Protein AF-A0A354X6P5-F1 (afdb_monomer)

Radius of gyration: 18.49 Å; Cα contacts (8 Å, |Δi|>4): 152; chains: 1; bounding box: 43×32×55 Å

Foldseek 3Di:
DLLVVPVVVLLVVLVVLLVVLCVVVVHPDDQCPPHPLPDDDDHSLVSLQSSLLSVLVSCPPPPVPVNLQSCLQNVPVPADPDQCVVPVVVCVVPPDPRHDYQDNVVCVVQVHDDFAADWDDVCCVPVPPPDDDIDPDRNDHDPNSDDDHD

Sequence (150 aa):
YARAGNIANAKEYYEAGVKASLKQHGVTNDIITDGYAKWVNGTQEENIKQIAMQKWVAYANYQHIEAFFERNRLKYPSVNEIDIKKDRKTAYMNFPVGELTISVNGRAKLNGNLPQSPLYPPAVLTRNANALPQKANVGEKVWWNKKTGK

pLDDT: mean 94.88, std 2.29, range [87.56, 98.44]

Mean predicted aligned error: 3.57 Å

Secondary structure (DSSP, 8-state):
-GGGT-HHHHHHHHHHHHHHHHHHTT-----SSSSTT------HHHHHHHHHHHHHHHTTTT-HHHHHHHHHHH--SPBP---TTT-HHHHHHHPPTTPBPPPHHHHHHTTTPPP-SPPPPHHHHHH-TTPPPPPSSTTPPPTT------

Structure (mmCIF, N/CA/C/O backbone):
data_AF-A0A354X6P5-F1
#
_entry.id   AF-A0A354X6P5-F1
#
loop_
_atom_site.group_PDB
_atom_site.id
_atom_site.type_symbol
_atom_site.label_atom_id
_atom_site.label_alt_id
_atom_site.label_comp_id
_atom_site.label_asym_id
_atom_site.label_entity_id
_atom_site.label_seq_id
_atom_site.pdbx_PDB_ins_code
_atom_site.Cartn_x
_atom_site.Cartn_y
_atom_site.Cartn_z
_atom_site.occupancy
_atom_site.B_iso_or_equiv
_atom_site.auth_seq_id
_atom_site.auth_comp_id
_atom_site.auth_asym_id
_atom_site.auth_atom_id
_atom_site.pdbx_PDB_model_num
ATOM 1 N N . TYR A 1 1 ? -15.261 9.211 -0.056 1.00 96.94 1 TYR A N 1
ATOM 2 C CA . TYR A 1 1 ? -15.711 10.046 1.073 1.00 96.94 1 TYR A CA 1
ATOM 3 C C . TYR A 1 1 ? -14.593 10.869 1.703 1.00 96.94 1 TYR A C 1
ATOM 5 O O . TYR A 1 1 ? -14.638 12.075 1.524 1.00 96.94 1 TYR A O 1
ATOM 13 N N . ALA A 1 2 ? -13.546 10.279 2.304 1.00 96.81 2 ALA A N 1
ATOM 14 C CA . ALA A 1 2 ? -12.469 11.050 2.961 1.00 96.81 2 ALA A CA 1
ATOM 15 C C . ALA A 1 2 ? -11.832 12.140 2.074 1.00 96.81 2 ALA A C 1
ATOM 17 O O . ALA A 1 2 ? -11.702 13.284 2.488 1.00 96.81 2 ALA A O 1
ATOM 18 N N . ARG A 1 3 ? -11.511 11.809 0.814 1.00 96.31 3 ARG A N 1
ATOM 19 C CA . ARG A 1 3 ? -10.961 12.759 -0.179 1.00 96.31 3 ARG A CA 1
ATOM 20 C C . ARG A 1 3 ? -11.886 13.921 -0.547 1.00 96.31 3 ARG A C 1
ATOM 22 O O . ARG A 1 3 ? -11.414 14.902 -1.097 1.00 96.31 3 ARG A O 1
ATOM 29 N N . ALA A 1 4 ? -13.184 13.764 -0.318 1.00 96.38 4 ALA A N 1
ATOM 30 C CA . ALA A 1 4 ? -14.206 14.758 -0.624 1.00 96.38 4 ALA A CA 1
ATOM 31 C C . ALA A 1 4 ? -14.672 15.503 0.641 1.00 96.38 4 ALA A C 1
ATOM 33 O O . ALA A 1 4 ? -15.714 16.143 0.617 1.00 96.38 4 ALA A O 1
ATOM 34 N N . GLY A 1 5 ? -13.965 15.353 1.769 1.00 94.31 5 GLY A N 1
ATOM 35 C CA . GLY A 1 5 ? -14.303 16.012 3.034 1.00 94.31 5 GLY A CA 1
ATOM 36 C C . GLY A 1 5 ? -15.496 15.418 3.794 1.00 94.31 5 GLY A C 1
ATOM 37 O O . GLY A 1 5 ? -15.780 15.847 4.906 1.00 94.31 5 GLY A O 1
ATOM 38 N N . ASN A 1 6 ? -16.179 14.400 3.262 1.00 96.88 6 ASN A N 1
ATOM 39 C CA . ASN A 1 6 ? -17.273 13.735 3.972 1.00 96.88 6 ASN A CA 1
ATOM 40 C C . ASN A 1 6 ? -16.710 12.676 4.935 1.00 96.88 6 ASN A C 1
ATOM 42 O O . ASN A 1 6 ? -16.508 11.520 4.555 1.00 96.88 6 ASN A O 1
ATOM 46 N N . ILE A 1 7 ? -16.404 13.093 6.165 1.00 96.31 7 ILE A N 1
ATOM 47 C CA . ILE A 1 7 ? -15.755 12.243 7.173 1.00 96.31 7 ILE A CA 1
ATOM 48 C C . ILE A 1 7 ? -16.723 11.225 7.785 1.00 96.31 7 ILE A C 1
ATOM 50 O O . ILE A 1 7 ? -16.322 10.087 8.014 1.00 96.31 7 ILE A O 1
ATOM 54 N N . ALA A 1 8 ? -17.995 11.588 7.974 1.00 96.81 8 ALA A N 1
ATOM 55 C CA . ALA A 1 8 ? -19.010 10.688 8.525 1.00 96.81 8 ALA A CA 1
ATOM 56 C C . ALA A 1 8 ? -19.152 9.418 7.671 1.00 96.81 8 ALA A C 1
ATOM 58 O O . ALA A 1 8 ? -18.947 8.310 8.165 1.00 96.81 8 ALA A O 1
ATOM 59 N N . ASN A 1 9 ? -19.352 9.584 6.360 1.00 98.00 9 ASN A N 1
ATOM 60 C CA . ASN A 1 9 ? -19.426 8.440 5.454 1.00 98.00 9 ASN A CA 1
ATOM 61 C C . ASN A 1 9 ? -18.054 7.763 5.300 1.00 98.00 9 ASN A C 1
ATOM 63 O O . ASN A 1 9 ? -17.976 6.561 5.082 1.00 98.00 9 ASN A O 1
ATOM 67 N N . ALA A 1 10 ? -16.939 8.498 5.398 1.00 98.31 10 ALA A N 1
ATOM 68 C CA . ALA A 1 10 ? -15.619 7.865 5.342 1.00 98.31 10 ALA A CA 1
ATOM 69 C C . ALA A 1 10 ? -15.434 6.842 6.466 1.00 98.31 10 ALA A C 1
ATOM 71 O O . ALA A 1 10 ? -15.005 5.725 6.182 1.00 98.31 10 ALA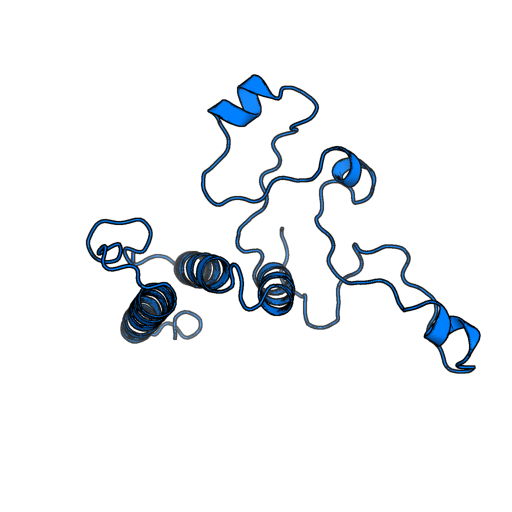 A O 1
ATOM 72 N N . LYS A 1 11 ? -15.806 7.217 7.694 1.00 98.06 11 LYS A N 1
ATOM 7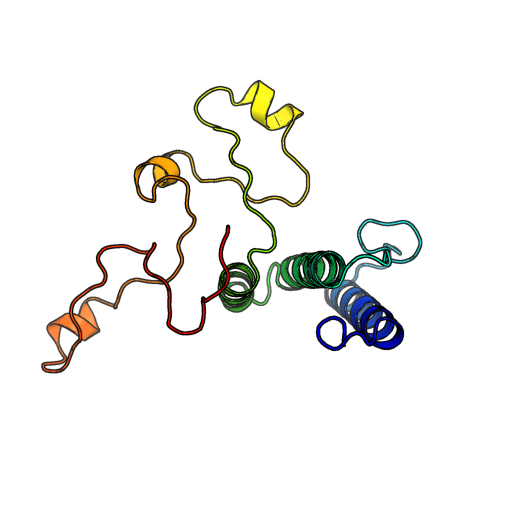3 C CA . LYS A 1 11 ? -15.798 6.337 8.861 1.00 98.06 11 LYS A CA 1
ATOM 74 C C . LYS A 1 11 ? -16.707 5.129 8.647 1.00 98.06 11 LYS A C 1
ATOM 76 O O . LYS A 1 11 ? -16.251 4.002 8.791 1.00 98.06 11 LYS A O 1
ATOM 81 N N . GLU A 1 12 ? -17.959 5.358 8.258 1.00 98.25 12 GLU A N 1
ATOM 82 C CA . GLU A 1 12 ? -18.951 4.292 8.074 1.00 98.25 12 GLU A CA 1
ATOM 83 C C . GLU A 1 12 ? -18.460 3.204 7.104 1.00 98.25 12 GLU A C 1
ATOM 85 O O . GLU A 1 12 ? -18.426 2.020 7.443 1.00 98.25 12 GLU A O 1
ATOM 90 N N . TYR A 1 13 ? -17.998 3.604 5.915 1.00 98.38 13 TYR A N 1
ATOM 91 C CA . TYR A 1 13 ? -17.516 2.656 4.907 1.00 98.38 13 TYR A CA 1
ATOM 92 C C . TYR A 1 13 ? -16.172 2.021 5.272 1.00 98.38 13 TYR A C 1
ATOM 94 O O . TYR A 1 13 ? -15.905 0.881 4.888 1.00 98.38 13 TYR A O 1
ATOM 102 N N . TYR A 1 14 ? -15.322 2.734 6.011 1.00 98.44 14 TYR A N 1
ATOM 103 C CA . TYR A 1 14 ? -14.094 2.170 6.557 1.00 98.44 14 TYR A CA 1
ATOM 104 C C . TYR A 1 14 ? -14.402 1.036 7.547 1.00 98.44 14 TYR A C 1
ATOM 106 O O . TYR A 1 14 ? -13.900 -0.075 7.377 1.00 98.44 14 TYR A O 1
ATOM 114 N N . GLU A 1 15 ? -15.276 1.276 8.527 1.00 98.06 15 GLU A N 1
ATOM 115 C CA . GLU A 1 15 ? -15.658 0.274 9.528 1.00 98.06 15 GLU A CA 1
ATOM 116 C C . GLU A 1 15 ? -16.386 -0.910 8.883 1.00 98.06 15 GLU A C 1
ATOM 118 O O . GLU A 1 15 ? -16.131 -2.062 9.238 1.00 98.06 15 GLU A O 1
ATOM 123 N N . ALA A 1 16 ? -17.244 -0.653 7.890 1.00 98.06 16 ALA A N 1
ATOM 124 C CA . ALA A 1 16 ? -17.889 -1.703 7.106 1.00 98.06 16 ALA A CA 1
ATOM 125 C C . ALA A 1 16 ? -16.865 -2.586 6.367 1.00 98.06 16 ALA A C 1
ATOM 127 O O . ALA A 1 16 ? -16.992 -3.812 6.374 1.00 98.06 16 ALA A O 1
ATOM 128 N N . GLY A 1 17 ? -15.822 -1.987 5.781 1.00 97.25 17 GLY A N 1
ATOM 129 C CA . GLY A 1 17 ? -14.736 -2.717 5.122 1.00 97.25 17 GLY A CA 1
ATOM 130 C C . GLY A 1 17 ? -13.926 -3.587 6.087 1.00 97.25 17 GLY A C 1
ATOM 131 O O . GLY A 1 17 ? -13.641 -4.745 5.781 1.00 97.25 17 GLY A O 1
ATOM 132 N N . VAL A 1 18 ? -13.613 -3.067 7.279 1.00 97.50 18 VAL A N 1
ATOM 133 C CA . VAL A 1 18 ? -12.933 -3.839 8.333 1.00 97.50 18 VAL A CA 1
ATOM 134 C C . VAL A 1 18 ? -13.795 -5.029 8.764 1.00 97.50 18 VAL A C 1
ATOM 136 O O . VAL A 1 18 ? -13.309 -6.158 8.765 1.00 97.50 18 VAL A O 1
ATOM 139 N N . LYS A 1 19 ? -15.091 -4.818 9.042 1.00 96.81 19 LYS A N 1
ATOM 140 C CA . LYS A 1 19 ? -16.030 -5.900 9.402 1.00 96.81 19 LYS A CA 1
ATOM 141 C C . LYS A 1 19 ? -16.121 -6.971 8.315 1.00 96.81 19 LYS A C 1
ATOM 143 O O . LYS A 1 19 ? -16.130 -8.159 8.630 1.00 96.81 19 LYS A O 1
ATOM 148 N N . ALA A 1 20 ? -16.167 -6.568 7.045 1.00 96.38 20 ALA A N 1
ATOM 149 C CA . ALA A 1 20 ? -16.203 -7.501 5.922 1.00 96.38 20 ALA A CA 1
ATOM 150 C C . ALA A 1 20 ? -14.929 -8.359 5.847 1.00 96.38 20 ALA A C 1
ATOM 152 O O . ALA A 1 20 ? -15.026 -9.576 5.697 1.00 96.38 20 ALA A O 1
ATOM 153 N N . SER A 1 21 ? -13.754 -7.745 6.021 1.00 95.88 21 SER A N 1
ATOM 154 C CA . SER A 1 21 ? -12.469 -8.455 6.042 1.00 95.88 21 SER A CA 1
ATOM 155 C C . SER A 1 21 ? -12.374 -9.452 7.202 1.00 95.88 21 SER A C 1
ATOM 157 O O . SER A 1 21 ? -12.002 -10.608 6.994 1.00 95.88 21 SER A O 1
ATOM 159 N N . LEU A 1 22 ? -12.773 -9.045 8.414 1.00 95.31 22 LEU A N 1
ATOM 160 C CA . LEU A 1 22 ? -12.797 -9.925 9.589 1.00 95.31 22 LEU A CA 1
ATOM 161 C C . LEU A 1 22 ? -13.720 -11.125 9.366 1.00 95.31 22 LEU A C 1
ATOM 163 O O . LEU A 1 22 ? -13.310 -12.267 9.572 1.00 95.31 22 LEU A O 1
ATOM 167 N N . LYS A 1 23 ? -14.933 -10.875 8.853 1.00 95.50 23 LYS A N 1
ATOM 168 C CA . LYS A 1 23 ? -15.894 -11.927 8.506 1.00 95.50 23 LYS A CA 1
ATOM 169 C C . LYS A 1 23 ? -15.326 -12.896 7.467 1.00 95.50 23 LYS A C 1
ATOM 171 O O . LYS A 1 23 ? -15.483 -14.101 7.630 1.00 95.50 23 LYS A O 1
ATOM 176 N N . GLN A 1 24 ? -14.664 -12.389 6.426 1.00 94.44 24 GLN A N 1
ATOM 177 C CA . GLN A 1 24 ? -14.042 -13.215 5.385 1.00 94.44 24 GLN A CA 1
ATOM 178 C C . GLN A 1 24 ? -12.985 -14.173 5.954 1.00 94.44 24 GLN A C 1
ATOM 180 O O . GLN A 1 24 ? -12.856 -15.292 5.466 1.00 94.44 24 GLN A O 1
ATOM 185 N N . HIS A 1 25 ? -12.264 -13.757 6.996 1.00 92.81 25 HIS A N 1
ATOM 186 C CA . HIS A 1 25 ? -11.212 -14.552 7.634 1.00 92.81 25 HIS A CA 1
ATOM 187 C C . HIS A 1 25 ? -11.683 -15.316 8.883 1.00 92.81 25 HIS A C 1
ATOM 189 O O . HIS A 1 25 ? -10.861 -15.910 9.576 1.00 92.81 25 HIS A O 1
ATOM 195 N N . GLY A 1 26 ? -12.986 -15.303 9.191 1.00 94.69 26 GLY A N 1
ATOM 196 C CA . GLY A 1 26 ? -13.539 -15.976 10.371 1.00 94.69 26 GLY A CA 1
ATOM 197 C C . GLY A 1 26 ? -13.070 -15.391 11.710 1.00 94.69 26 GLY A C 1
ATOM 198 O O . GLY A 1 26 ? -13.125 -16.077 12.726 1.00 94.69 26 GLY A O 1
ATOM 199 N N . VAL A 1 27 ? -12.601 -14.140 11.726 1.00 93.94 27 VAL A N 1
ATOM 200 C CA . VAL A 1 27 ? -12.130 -13.461 12.940 1.00 93.94 27 VAL A CA 1
ATOM 201 C C . VAL A 1 27 ? -13.311 -12.791 13.634 1.00 93.94 27 VAL A C 1
ATOM 203 O O . VAL A 1 27 ? -14.024 -11.991 13.029 1.00 93.94 27 VAL A O 1
ATOM 206 N N . THR A 1 28 ? -13.513 -13.101 14.915 1.00 93.00 28 THR A N 1
ATOM 207 C CA . THR A 1 28 ? -14.632 -12.577 15.718 1.00 93.00 28 THR A CA 1
ATOM 208 C C . THR A 1 28 ? -14.229 -11.447 16.661 1.00 93.00 28 THR A C 1
ATOM 210 O O . THR A 1 28 ? -15.099 -10.791 17.230 1.00 93.00 28 THR A O 1
ATOM 213 N N . ASN A 1 29 ? -12.928 -11.208 16.838 1.00 92.00 29 ASN A N 1
ATOM 214 C CA . ASN A 1 29 ? -12.425 -10.140 17.692 1.00 92.00 29 ASN A CA 1
ATOM 215 C C . ASN A 1 29 ? -12.871 -8.766 17.181 1.00 92.00 29 ASN A C 1
ATOM 217 O O . ASN A 1 29 ? -12.726 -8.453 15.998 1.00 92.00 29 ASN A O 1
ATOM 221 N N . ASP A 1 30 ? -13.340 -7.922 18.098 1.00 91.31 30 ASP A N 1
ATOM 222 C CA . ASP A 1 30 ? -13.563 -6.513 17.807 1.00 91.31 30 ASP A CA 1
ATOM 223 C C . ASP A 1 30 ? -12.234 -5.753 17.849 1.00 91.31 30 ASP A C 1
ATOM 225 O O . ASP A 1 30 ? -11.547 -5.707 18.869 1.00 91.31 30 ASP A O 1
ATOM 229 N N . ILE A 1 31 ? -11.879 -5.151 16.717 1.00 95.00 31 ILE A N 1
ATOM 230 C CA . ILE A 1 31 ? -10.705 -4.286 16.574 1.00 95.00 31 ILE A CA 1
ATOM 231 C C . ILE A 1 31 ? -11.075 -2.855 16.164 1.00 95.00 31 ILE A C 1
ATOM 233 O O . ILE A 1 31 ? -10.180 -2.047 15.922 1.00 95.00 31 ILE A O 1
ATOM 237 N N . ILE A 1 32 ? -12.372 -2.544 16.066 1.00 96.00 32 ILE A N 1
ATOM 238 C CA . ILE A 1 32 ? -12.906 -1.246 15.634 1.00 96.00 32 ILE A CA 1
ATOM 239 C C . ILE A 1 32 ? -13.181 -0.344 16.839 1.00 96.00 32 ILE A C 1
ATOM 241 O O . ILE A 1 32 ? -12.983 0.864 16.746 1.00 96.00 32 ILE A O 1
ATOM 245 N N . THR A 1 33 ? -13.606 -0.898 17.976 1.00 93.38 33 THR A N 1
ATOM 246 C CA . THR A 1 33 ? -13.920 -0.072 19.154 1.00 93.38 33 THR A CA 1
ATOM 247 C C . THR A 1 33 ? -12.653 0.423 19.852 1.00 93.38 33 THR A C 1
ATOM 249 O O . THR A 1 33 ? -12.490 1.629 20.034 1.00 93.38 33 THR A O 1
ATOM 252 N N . ASP A 1 34 ? -11.720 -0.484 20.167 1.00 88.25 34 ASP A N 1
ATOM 253 C CA . ASP A 1 34 ? -10.485 -0.176 20.915 1.00 88.25 34 ASP A CA 1
ATOM 254 C C . ASP A 1 34 ? -9.220 -0.833 20.332 1.00 88.25 34 ASP A C 1
ATOM 256 O O . ASP A 1 34 ? -8.158 -0.822 20.950 1.00 88.25 34 ASP A O 1
ATOM 260 N N . GLY A 1 35 ? -9.311 -1.396 19.124 1.00 90.25 35 GLY A N 1
ATOM 261 C CA . GLY A 1 35 ? -8.184 -2.043 18.452 1.00 90.25 35 GLY A CA 1
ATOM 262 C C . GLY A 1 35 ? -7.485 -1.175 17.404 1.00 90.25 35 GLY A C 1
ATOM 263 O O . GLY A 1 35 ? -7.780 0.005 17.212 1.00 90.25 35 GLY A O 1
ATOM 264 N N . TYR A 1 36 ? -6.574 -1.804 16.655 1.00 90.00 36 TYR A N 1
ATOM 265 C CA . TYR A 1 36 ? -5.796 -1.168 15.580 1.00 90.00 36 TYR A CA 1
ATOM 266 C C . TYR A 1 36 ? -6.630 -0.642 14.406 1.00 90.00 36 TYR A C 1
ATOM 268 O O . TYR A 1 36 ? -6.109 0.097 13.571 1.00 90.00 36 TYR A O 1
ATOM 276 N N . ALA A 1 37 ? -7.898 -1.040 14.305 1.00 95.81 37 ALA A N 1
ATOM 277 C CA . ALA A 1 37 ? -8.805 -0.544 13.286 1.00 95.81 37 ALA A CA 1
ATOM 278 C C . ALA A 1 37 ? -9.748 0.545 13.812 1.00 95.81 37 ALA A C 1
ATOM 280 O O . ALA A 1 37 ? -10.633 0.955 13.066 1.00 95.81 37 ALA A O 1
ATOM 281 N N . LYS A 1 38 ? -9.566 1.057 15.035 1.00 97.06 38 LYS A N 1
ATOM 282 C CA . LYS A 1 38 ? -10.348 2.187 15.539 1.00 97.06 38 LYS A CA 1
ATOM 283 C C . LYS A 1 38 ? -10.181 3.410 14.649 1.00 97.06 38 LYS A C 1
ATOM 285 O O . LYS A 1 38 ? -9.067 3.873 14.417 1.00 97.06 38 LYS A O 1
ATOM 290 N N . TRP A 1 39 ? -11.299 3.933 14.152 1.00 97.12 39 TRP A N 1
ATOM 291 C CA . TRP A 1 39 ? -11.289 5.147 13.346 1.00 97.12 39 TRP A CA 1
ATOM 292 C C . TRP A 1 39 ? -10.954 6.363 14.209 1.00 97.12 39 TRP A C 1
ATOM 294 O O . TRP A 1 39 ? -11.642 6.641 15.194 1.00 97.12 39 TRP A O 1
ATOM 304 N N . VAL A 1 40 ? -9.948 7.129 13.793 1.00 96.62 40 VAL A N 1
ATOM 305 C CA . VAL A 1 40 ? -9.596 8.410 14.408 1.00 96.62 40 VAL A CA 1
ATOM 306 C C . VAL A 1 40 ? -9.779 9.516 13.377 1.00 96.62 40 VAL A C 1
ATOM 308 O O . VAL A 1 40 ? -9.194 9.474 12.296 1.00 96.62 40 VAL A O 1
ATOM 311 N N . ASN A 1 41 ? -10.592 10.523 13.708 1.00 95.69 41 ASN A N 1
ATOM 312 C CA . ASN A 1 41 ? -10.740 11.698 12.854 1.00 95.69 41 ASN A CA 1
ATOM 313 C C . ASN A 1 41 ? -9.411 12.458 12.797 1.00 95.69 41 ASN A C 1
ATOM 315 O O . ASN A 1 41 ? -8.920 12.914 13.827 1.00 95.69 41 ASN A O 1
ATOM 319 N N . GLY A 1 42 ? -8.871 12.627 11.595 1.00 95.75 42 GLY A N 1
ATOM 320 C CA . GLY A 1 42 ? -7.705 13.466 11.348 1.00 95.75 42 GLY A CA 1
ATOM 321 C C . GLY A 1 42 ? -7.876 14.335 10.110 1.00 95.75 42 GLY A C 1
ATOM 322 O O . GLY A 1 42 ? -8.978 14.518 9.578 1.00 95.75 42 GLY A O 1
ATOM 323 N N . THR A 1 43 ? -6.755 14.846 9.619 1.00 97.00 43 THR A N 1
ATOM 324 C CA . THR A 1 43 ? -6.656 15.499 8.315 1.00 97.00 43 THR A CA 1
ATOM 325 C C . THR A 1 43 ? -7.110 14.560 7.196 1.00 97.00 43 THR A C 1
ATOM 327 O O . THR A 1 43 ? -7.141 13.334 7.335 1.00 97.00 43 THR A O 1
ATOM 330 N N . GLN A 1 44 ? -7.42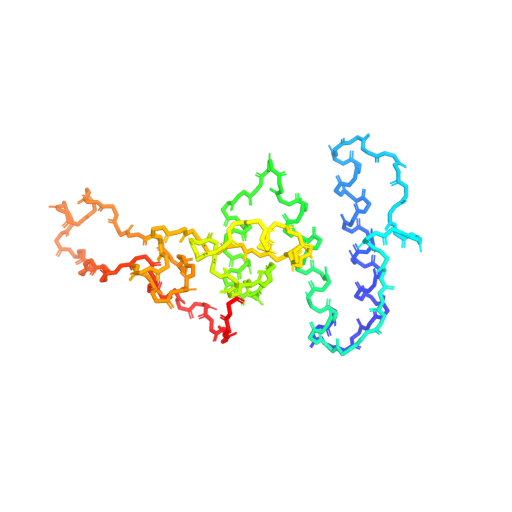8 15.125 6.029 1.00 96.75 44 GLN A N 1
ATOM 331 C CA . GLN A 1 44 ? -7.774 14.330 4.849 1.00 96.75 44 GLN A CA 1
ATOM 332 C C . GLN A 1 44 ? -6.728 13.240 4.556 1.00 96.75 44 GLN A C 1
ATOM 334 O O . GLN A 1 44 ? -7.095 12.116 4.212 1.00 96.75 44 GLN A O 1
ATOM 339 N N . GLU A 1 45 ? -5.442 13.558 4.705 1.00 96.00 45 GLU A N 1
ATOM 340 C CA . GLU A 1 45 ? -4.352 12.628 4.422 1.00 96.00 45 GLU A CA 1
ATOM 341 C C . GLU A 1 45 ? -4.235 11.523 5.480 1.00 96.00 45 GLU A C 1
ATOM 343 O O . GLU A 1 45 ? -4.091 10.353 5.128 1.00 96.00 45 GLU A O 1
ATOM 348 N N . GLU A 1 46 ? -4.392 11.851 6.763 1.00 96.88 46 GLU A N 1
ATOM 349 C CA . GLU A 1 46 ? -4.412 10.859 7.847 1.00 96.88 46 GLU A CA 1
ATOM 350 C C . GLU A 1 46 ? -5.601 9.901 7.719 1.00 96.88 46 GLU A C 1
ATOM 352 O O . GLU A 1 46 ? -5.457 8.694 7.919 1.00 96.88 46 GLU A O 1
ATOM 357 N N . ASN A 1 47 ? -6.763 10.405 7.302 1.00 97.75 47 ASN A N 1
ATOM 358 C CA . ASN A 1 47 ? -7.931 9.572 7.019 1.00 97.75 47 ASN A CA 1
ATOM 359 C C . ASN A 1 47 ? -7.659 8.626 5.833 1.00 97.75 47 ASN A C 1
ATOM 361 O O . ASN A 1 47 ? -8.004 7.445 5.877 1.00 97.75 47 ASN A O 1
ATOM 365 N N . ILE A 1 48 ? -6.992 9.105 4.774 1.00 97.25 48 ILE A N 1
ATOM 366 C CA . ILE A 1 48 ? -6.573 8.259 3.642 1.00 97.25 48 ILE A CA 1
ATOM 367 C C . ILE A 1 48 ? -5.548 7.210 4.088 1.00 97.25 48 ILE A C 1
ATOM 369 O O . ILE A 1 48 ? -5.650 6.063 3.649 1.00 97.25 48 ILE A O 1
ATOM 373 N N . LYS A 1 49 ? -4.591 7.571 4.952 1.00 96.56 49 LYS A N 1
ATOM 374 C CA . LYS A 1 49 ? -3.581 6.655 5.502 1.00 96.56 49 LYS A CA 1
ATOM 375 C C . LYS A 1 49 ? -4.229 5.488 6.244 1.00 96.56 49 LYS A C 1
ATOM 377 O O . LYS A 1 49 ? -3.895 4.340 5.958 1.00 96.56 49 LYS A O 1
ATOM 382 N N . GLN A 1 50 ? -5.177 5.768 7.138 1.00 96.75 50 GLN A N 1
ATOM 383 C CA . GLN A 1 50 ? -5.903 4.742 7.898 1.00 96.75 50 GLN A CA 1
ATOM 384 C C . GLN A 1 50 ? -6.672 3.787 6.971 1.00 96.75 50 GLN A C 1
ATOM 386 O O . GLN A 1 50 ? -6.534 2.567 7.079 1.00 96.75 50 GLN A O 1
ATOM 391 N N . ILE A 1 51 ? -7.403 4.333 5.989 1.00 98.00 51 ILE A N 1
ATOM 392 C CA . ILE A 1 51 ? -8.137 3.538 4.990 1.00 98.00 51 ILE A CA 1
ATOM 393 C C . ILE A 1 51 ? -7.183 2.653 4.184 1.00 98.00 51 ILE A C 1
ATOM 395 O O . ILE A 1 51 ? -7.438 1.466 3.993 1.00 98.00 51 ILE A O 1
ATOM 399 N N . ALA A 1 52 ? -6.084 3.225 3.694 1.00 97.75 52 ALA A N 1
ATOM 400 C CA . ALA A 1 52 ? -5.125 2.505 2.869 1.00 97.75 52 ALA A CA 1
ATOM 401 C C . ALA A 1 52 ? -4.426 1.379 3.644 1.00 97.75 52 ALA A C 1
ATOM 403 O O . ALA A 1 52 ? -4.217 0.306 3.083 1.00 97.75 52 ALA A O 1
ATOM 404 N N . MET A 1 53 ? -4.122 1.602 4.927 1.00 97.06 53 MET A N 1
ATOM 405 C CA . MET A 1 53 ? -3.547 0.587 5.809 1.00 97.06 53 MET A CA 1
ATOM 406 C C . MET A 1 53 ? -4.489 -0.606 5.984 1.00 97.06 53 MET A C 1
ATOM 408 O O . MET A 1 53 ? -4.097 -1.735 5.699 1.00 97.06 53 MET A O 1
ATOM 412 N N . GLN A 1 54 ? -5.744 -0.373 6.386 1.00 96.94 54 GLN A N 1
ATOM 413 C CA . GLN A 1 54 ? -6.701 -1.472 6.565 1.00 96.94 54 GLN A CA 1
ATOM 414 C C . GLN A 1 54 ? -7.006 -2.187 5.252 1.00 96.94 54 GLN A C 1
ATOM 416 O O . GLN A 1 54 ? -7.179 -3.404 5.232 1.00 96.94 54 GLN A O 1
ATOM 421 N N . LYS A 1 55 ? -6.992 -1.461 4.131 1.00 96.94 55 LYS A N 1
ATOM 422 C CA . LYS A 1 55 ? -7.134 -2.085 2.820 1.00 96.94 55 LYS A CA 1
ATOM 423 C C . LYS A 1 55 ? -5.957 -2.998 2.476 1.00 96.94 55 LYS A C 1
ATOM 425 O O . LYS A 1 55 ? -6.170 -4.089 1.961 1.00 96.94 55 LYS A O 1
ATOM 430 N N . TRP A 1 56 ? -4.730 -2.578 2.779 1.00 96.69 56 TRP A N 1
ATOM 431 C CA . TRP A 1 56 ? -3.544 -3.413 2.592 1.00 96.69 56 TRP A CA 1
ATOM 432 C C . TRP A 1 56 ? -3.611 -4.693 3.435 1.00 96.69 56 TRP A C 1
ATOM 434 O O . TRP A 1 56 ? -3.336 -5.769 2.911 1.00 96.69 56 TRP A O 1
ATOM 444 N N . VAL A 1 57 ? -4.056 -4.591 4.693 1.00 95.00 57 VAL A N 1
ATOM 445 C CA . VAL A 1 57 ? -4.281 -5.755 5.569 1.00 95.00 57 VAL A CA 1
ATOM 446 C C . VAL A 1 57 ? -5.358 -6.679 4.993 1.00 95.00 57 VAL A C 1
ATOM 448 O O . VAL A 1 57 ? -5.144 -7.883 4.910 1.00 95.00 57 VAL A O 1
ATOM 451 N N . ALA A 1 58 ? -6.483 -6.131 4.527 1.00 95.56 58 ALA A N 1
ATOM 452 C CA . ALA A 1 58 ? -7.578 -6.912 3.947 1.00 95.56 58 ALA A CA 1
ATOM 453 C C . ALA A 1 58 ? -7.197 -7.654 2.651 1.00 95.56 58 ALA A C 1
ATOM 455 O O . ALA A 1 58 ? -7.831 -8.645 2.300 1.00 95.56 58 ALA A O 1
ATOM 456 N N . TYR A 1 59 ? -6.166 -7.197 1.934 1.00 96.12 59 TYR A N 1
ATOM 457 C CA . TYR A 1 59 ? -5.662 -7.873 0.737 1.00 96.12 59 TYR A CA 1
ATOM 458 C C . TYR A 1 59 ? -4.712 -9.039 1.023 1.00 96.12 59 TYR A C 1
ATOM 460 O O . TYR A 1 59 ? -4.366 -9.773 0.087 1.00 96.12 59 TYR A O 1
ATOM 468 N N . ALA A 1 60 ? -4.282 -9.224 2.274 1.00 92.75 60 ALA A N 1
ATOM 469 C CA . ALA A 1 60 ? -3.439 -10.348 2.652 1.00 92.75 60 ALA A CA 1
ATOM 470 C C . ALA A 1 60 ? -4.115 -11.676 2.268 1.00 92.75 60 ALA A C 1
ATOM 472 O O . ALA A 1 60 ? -5.303 -11.871 2.494 1.00 92.75 60 ALA A O 1
ATOM 473 N N . ASN A 1 61 ? -3.351 -12.575 1.643 1.00 89.44 61 ASN A N 1
ATOM 474 C CA . ASN A 1 61 ? -3.799 -13.884 1.142 1.00 89.44 61 ASN A CA 1
ATOM 475 C C . ASN A 1 61 ? -4.928 -13.876 0.091 1.00 89.44 61 ASN A C 1
ATOM 477 O O . ASN A 1 61 ? -5.465 -14.939 -0.211 1.00 89.44 61 ASN A O 1
ATOM 481 N N . TYR A 1 62 ? -5.283 -12.721 -0.489 1.00 89.62 62 TYR A N 1
ATOM 482 C CA . TYR A 1 62 ? -6.394 -12.644 -1.446 1.00 89.62 62 TYR A CA 1
ATOM 483 C C . TYR A 1 62 ? -6.071 -11.834 -2.708 1.00 89.62 62 TYR A C 1
ATOM 485 O O . TYR A 1 62 ? -6.283 -12.306 -3.822 1.00 89.62 62 TYR A O 1
ATOM 493 N N . GLN A 1 63 ? -5.532 -10.617 -2.568 1.00 94.81 63 GLN A N 1
ATOM 494 C CA . GLN A 1 63 ? -5.362 -9.678 -3.688 1.00 94.81 63 GLN A CA 1
ATOM 495 C C . GLN A 1 63 ? -3.984 -9.003 -3.681 1.00 94.81 63 GLN A C 1
ATOM 497 O O . GLN A 1 63 ? -3.851 -7.782 -3.601 1.00 94.81 63 GLN A O 1
ATOM 502 N N . HIS A 1 64 ? -2.925 -9.805 -3.802 1.00 95.31 64 HIS A N 1
ATOM 503 C CA . HIS A 1 64 ? -1.542 -9.315 -3.737 1.00 95.31 64 HIS A CA 1
ATOM 504 C C . HIS A 1 64 ? -1.196 -8.279 -4.817 1.00 95.31 64 HIS A C 1
ATOM 506 O O . HIS A 1 64 ? -0.461 -7.328 -4.547 1.00 95.31 64 HIS A O 1
ATOM 512 N N . ILE A 1 65 ? -1.729 -8.438 -6.034 1.00 96.06 65 ILE A N 1
ATOM 513 C CA . ILE A 1 65 ? -1.455 -7.498 -7.127 1.00 96.06 65 ILE A CA 1
ATOM 514 C C . ILE A 1 65 ? -2.130 -6.138 -6.892 1.00 96.06 65 ILE A C 1
ATOM 516 O O . ILE A 1 65 ? -1.499 -5.100 -7.087 1.00 96.06 65 ILE A O 1
ATOM 520 N N . GLU A 1 66 ? -3.356 -6.131 -6.361 1.00 97.06 66 GLU A N 1
ATOM 521 C CA . GLU A 1 66 ? -4.049 -4.898 -5.972 1.00 97.06 66 GLU A CA 1
ATOM 522 C C . GLU A 1 66 ? -3.366 -4.230 -4.782 1.00 97.06 66 GLU A C 1
ATOM 524 O O . GLU A 1 66 ? -3.202 -3.011 -4.771 1.00 97.06 66 GLU A O 1
ATOM 529 N N . ALA A 1 67 ? -2.874 -5.008 -3.812 1.00 96.75 67 ALA A N 1
ATOM 530 C CA . ALA A 1 67 ? -2.070 -4.472 -2.717 1.00 96.75 67 ALA A CA 1
ATOM 531 C C . ALA A 1 67 ? -0.823 -3.743 -3.231 1.00 96.75 67 ALA A C 1
ATOM 533 O O . ALA A 1 67 ? -0.512 -2.646 -2.762 1.00 96.75 67 ALA A O 1
ATOM 534 N N . PHE A 1 68 ? -0.140 -4.311 -4.229 1.00 96.81 68 PHE A N 1
ATOM 535 C CA . PHE A 1 68 ? 1.005 -3.675 -4.875 1.00 96.81 68 PHE A CA 1
ATOM 536 C C . PHE A 1 68 ? 0.612 -2.379 -5.597 1.00 96.81 68 PHE A C 1
ATOM 538 O O . PHE A 1 68 ? 1.251 -1.341 -5.390 1.00 96.81 68 PHE A O 1
ATOM 545 N N . PHE A 1 69 ? -0.447 -2.403 -6.412 1.00 97.25 69 PHE A N 1
ATOM 546 C CA . PHE A 1 69 ? -0.891 -1.216 -7.143 1.00 97.25 69 PHE A CA 1
ATOM 547 C C . PHE A 1 69 ? -1.334 -0.094 -6.208 1.00 97.25 69 PHE A C 1
ATOM 549 O O . PHE A 1 69 ? -0.907 1.052 -6.359 1.00 97.25 69 PHE A O 1
ATOM 556 N N . GLU A 1 70 ? -2.116 -0.421 -5.188 1.00 97.38 70 GLU A N 1
ATOM 557 C CA . GLU A 1 70 ? -2.664 0.554 -4.256 1.00 97.38 70 GLU A CA 1
ATOM 558 C C . GLU A 1 70 ? -1.603 1.158 -3.355 1.00 97.38 70 GLU A C 1
ATOM 560 O O . GLU A 1 70 ? -1.570 2.379 -3.190 1.00 97.38 70 GLU A O 1
ATOM 565 N N . ARG A 1 71 ? -0.663 0.350 -2.859 1.00 96.56 71 ARG A N 1
ATOM 566 C CA . ARG A 1 71 ? 0.491 0.868 -2.124 1.00 96.56 71 ARG A CA 1
ATOM 567 C C . ARG A 1 71 ? 1.338 1.783 -2.999 1.00 96.56 71 ARG A C 1
ATOM 569 O O . ARG A 1 71 ? 1.837 2.802 -2.515 1.00 96.56 71 ARG A O 1
ATOM 576 N N . ASN A 1 72 ? 1.501 1.469 -4.284 1.00 97.12 72 ASN A N 1
ATOM 577 C CA . ASN A 1 72 ? 2.213 2.350 -5.206 1.00 97.12 72 ASN A CA 1
ATOM 578 C C . ASN A 1 72 ? 1.425 3.628 -5.501 1.00 97.12 72 ASN A C 1
ATOM 580 O O . ASN A 1 72 ? 2.030 4.689 -5.596 1.00 97.12 72 ASN A O 1
ATOM 584 N N . ARG A 1 73 ? 0.095 3.583 -5.570 1.00 97.44 73 ARG A N 1
ATOM 585 C CA . ARG A 1 73 ? -0.739 4.768 -5.809 1.00 97.44 73 ARG A CA 1
ATOM 586 C C . ARG A 1 73 ? -0.827 5.687 -4.590 1.00 97.44 73 ARG A C 1
ATOM 588 O O . ARG A 1 73 ? -0.803 6.907 -4.737 1.00 97.44 73 ARG A O 1
ATOM 595 N N . LEU A 1 74 ? -0.964 5.104 -3.400 1.00 97.06 74 LEU A N 1
ATOM 596 C CA . LEU A 1 74 ? -1.279 5.804 -2.152 1.00 97.06 74 LEU A CA 1
ATOM 597 C C . LEU A 1 74 ? -0.063 6.061 -1.262 1.00 97.06 74 LEU A C 1
ATOM 599 O O . LEU A 1 74 ? -0.140 6.957 -0.427 1.00 97.06 74 LEU A O 1
ATOM 603 N N . LYS A 1 75 ? 1.038 5.323 -1.456 1.00 97.00 75 LYS A N 1
ATOM 604 C CA . LYS A 1 75 ? 2.242 5.329 -0.596 1.00 97.00 75 LYS A CA 1
ATOM 605 C C . LYS A 1 75 ? 1.976 4.878 0.844 1.00 97.00 75 LYS A C 1
ATOM 607 O O . LYS A 1 75 ? 2.691 5.251 1.767 1.00 97.00 75 LYS A O 1
ATOM 612 N N . TYR A 1 76 ? 0.940 4.059 1.003 1.00 97.06 76 TYR A N 1
ATOM 613 C CA . TYR A 1 76 ? 0.567 3.430 2.259 1.00 97.06 76 TYR A CA 1
ATOM 614 C C . TYR A 1 76 ? 0.392 1.922 2.047 1.00 97.06 76 TYR A C 1
ATOM 616 O O . TYR A 1 76 ? -0.235 1.542 1.055 1.00 97.06 76 TYR A O 1
ATOM 624 N N . PRO A 1 77 ? 0.924 1.069 2.934 1.00 97.12 77 PRO A N 1
ATOM 625 C CA . PRO A 1 77 ? 1.743 1.424 4.094 1.00 97.12 77 PRO A CA 1
ATOM 626 C C . PRO A 1 77 ? 3.050 2.139 3.708 1.00 97.12 77 PRO A C 1
ATOM 628 O O . PRO A 1 77 ? 3.589 1.897 2.626 1.00 97.12 77 PRO A O 1
ATOM 631 N N . SER A 1 78 ? 3.488 3.086 4.545 1.00 96.25 78 SER A N 1
ATOM 632 C CA . SER A 1 78 ? 4.670 3.918 4.270 1.00 96.25 78 SER A CA 1
ATOM 633 C C . SER A 1 78 ? 5.953 3.119 4.434 1.00 96.25 78 SER A C 1
ATOM 635 O O . SER A 1 78 ? 5.962 2.080 5.094 1.00 96.25 78 SER A O 1
ATOM 637 N N . VAL A 1 79 ? 7.038 3.590 3.828 1.00 95.69 79 VAL A N 1
ATOM 638 C CA . VAL A 1 79 ? 8.345 2.934 3.948 1.00 95.69 79 VAL A CA 1
ATOM 639 C C . VAL A 1 79 ? 9.174 3.577 5.030 1.00 95.69 79 VAL A C 1
ATOM 641 O O . VAL A 1 79 ? 9.386 4.787 5.019 1.00 95.69 79 VAL A O 1
ATOM 644 N N . ASN A 1 80 ? 9.737 2.729 5.880 1.00 94.75 80 ASN A N 1
ATOM 645 C CA . ASN A 1 80 ? 10.715 3.153 6.852 1.00 94.75 80 ASN A CA 1
ATOM 646 C C . ASN A 1 80 ? 12.139 3.115 6.273 1.00 94.75 80 ASN A C 1
ATOM 648 O O . ASN A 1 80 ? 12.533 2.166 5.585 1.00 94.75 80 ASN A O 1
ATOM 652 N N . GLU A 1 81 ? 12.935 4.134 6.589 1.00 92.69 81 GLU A N 1
ATOM 653 C CA . GLU A 1 81 ? 14.303 4.290 6.081 1.00 92.69 81 GLU A CA 1
ATOM 654 C C . GLU A 1 81 ? 15.367 3.555 6.901 1.00 92.69 81 GLU A C 1
ATOM 656 O O . GLU A 1 81 ? 16.510 3.475 6.439 1.00 92.69 81 GLU A O 1
ATOM 661 N N . ILE A 1 82 ? 15.020 2.992 8.069 1.00 93.12 82 ILE A N 1
ATOM 662 C CA . ILE A 1 82 ? 15.952 2.253 8.931 1.00 93.12 82 ILE A CA 1
ATOM 663 C C . ILE A 1 82 ? 16.743 1.241 8.091 1.00 93.12 82 ILE A C 1
ATOM 665 O O . ILE A 1 82 ? 16.193 0.390 7.375 1.00 93.12 82 ILE A O 1
ATOM 669 N N . ASP A 1 83 ? 18.070 1.350 8.156 1.00 92.38 83 ASP A N 1
ATOM 670 C CA . ASP A 1 83 ? 18.965 0.446 7.451 1.00 92.38 83 ASP A CA 1
ATOM 671 C C . ASP A 1 83 ? 19.145 -0.853 8.238 1.00 92.38 83 ASP A C 1
ATOM 673 O O . ASP A 1 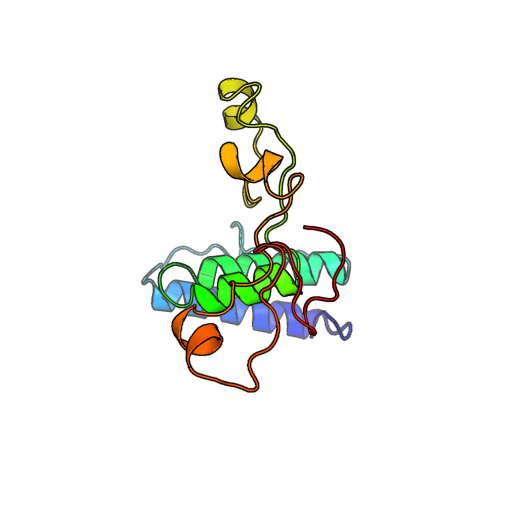83 ? 19.971 -0.960 9.145 1.00 92.38 83 ASP A O 1
ATOM 677 N N . ILE A 1 84 ? 18.387 -1.867 7.823 1.00 92.50 84 ILE A N 1
ATOM 678 C CA . ILE A 1 84 ? 18.450 -3.221 8.376 1.00 92.50 84 ILE A CA 1
ATOM 679 C C . ILE A 1 84 ? 19.866 -3.811 8.301 1.00 92.50 84 ILE A C 1
ATOM 681 O O . ILE A 1 84 ? 20.238 -4.618 9.151 1.00 92.50 84 ILE A O 1
ATOM 685 N N . LYS A 1 85 ? 20.677 -3.454 7.294 1.00 93.00 85 LYS A N 1
ATOM 686 C CA . LYS A 1 85 ? 22.031 -4.010 7.150 1.00 93.00 85 LYS A CA 1
ATOM 687 C C . LYS A 1 85 ? 22.989 -3.443 8.195 1.00 93.00 85 LYS A C 1
ATOM 689 O O . LYS A 1 85 ? 23.888 -4.166 8.617 1.00 93.00 85 LYS A O 1
ATOM 694 N N . LYS A 1 86 ? 22.798 -2.179 8.582 1.00 93.38 86 LYS A N 1
ATOM 695 C CA . LYS A 1 86 ? 23.687 -1.454 9.493 1.00 93.38 86 LYS A CA 1
ATOM 696 C C . LYS A 1 86 ? 23.603 -1.991 10.920 1.00 93.38 86 LYS A C 1
ATOM 698 O O . LYS A 1 86 ? 24.636 -2.273 11.512 1.00 93.38 86 LYS A O 1
ATOM 703 N N . ASP A 1 87 ? 22.390 -2.148 11.450 1.00 92.50 87 ASP A N 1
ATOM 704 C CA . ASP A 1 87 ? 22.167 -2.705 12.787 1.00 92.50 87 ASP A CA 1
ATOM 705 C C . ASP A 1 87 ? 20.797 -3.389 12.877 1.00 92.50 87 ASP A C 1
ATOM 707 O O . ASP A 1 87 ? 19.755 -2.751 13.037 1.00 92.50 87 ASP A O 1
ATOM 711 N N . ARG A 1 88 ? 20.806 -4.722 12.794 1.00 92.62 88 ARG A N 1
ATOM 712 C CA . ARG A 1 88 ? 19.585 -5.539 12.826 1.00 92.62 88 ARG A CA 1
ATOM 713 C C . ARG A 1 88 ? 18.903 -5.535 14.188 1.00 92.62 88 ARG A C 1
ATOM 715 O O . ARG A 1 88 ? 17.678 -5.604 14.237 1.00 92.62 88 ARG A O 1
ATOM 722 N N . LYS A 1 89 ? 19.673 -5.483 15.280 1.00 94.56 89 LYS A N 1
ATOM 723 C CA . LYS A 1 89 ? 19.123 -5.562 16.638 1.00 94.56 89 LYS A CA 1
ATOM 724 C C . LYS A 1 89 ? 18.388 -4.271 16.965 1.00 94.56 89 LYS A C 1
ATOM 726 O O . LYS A 1 89 ? 17.235 -4.312 17.385 1.00 94.56 89 LYS A O 1
ATOM 731 N N . THR A 1 90 ? 19.027 -3.137 16.696 1.00 93.25 90 THR A N 1
ATOM 732 C CA . THR A 1 90 ? 18.404 -1.824 16.875 1.00 93.25 90 THR A CA 1
ATOM 733 C C . THR A 1 90 ? 17.221 -1.647 15.928 1.00 93.25 90 THR A C 1
ATOM 735 O O . THR A 1 90 ? 16.184 -1.149 16.360 1.00 93.25 90 THR A O 1
ATOM 738 N N . ALA A 1 91 ? 17.325 -2.103 14.673 1.00 92.50 91 ALA A N 1
ATOM 739 C CA . ALA A 1 91 ? 16.202 -2.062 13.742 1.00 92.50 91 ALA A CA 1
ATOM 740 C C . ALA A 1 91 ? 14.995 -2.856 14.257 1.00 92.50 91 ALA A C 1
ATOM 742 O O . ALA A 1 91 ? 13.902 -2.313 14.274 1.00 92.50 91 ALA A O 1
ATOM 743 N N . TYR A 1 92 ? 15.185 -4.093 14.726 1.00 91.69 92 TYR A N 1
ATOM 744 C CA . TYR A 1 92 ? 14.101 -4.918 15.271 1.00 91.69 92 TYR A CA 1
ATOM 745 C C . TYR A 1 92 ? 13.379 -4.245 16.448 1.00 91.69 92 TYR A C 1
ATOM 747 O O . TYR A 1 92 ? 12.153 -4.220 16.477 1.00 91.69 92 TYR A O 1
ATOM 755 N N . MET A 1 93 ? 14.130 -3.662 17.386 1.00 94.50 93 MET A N 1
ATOM 756 C CA . MET A 1 93 ? 13.551 -3.045 18.586 1.00 94.50 93 MET A CA 1
ATOM 757 C C . MET A 1 93 ? 12.808 -1.733 18.311 1.00 94.50 93 MET A C 1
ATOM 759 O O . MET A 1 93 ? 11.918 -1.377 19.075 1.00 94.50 93 MET A O 1
ATOM 763 N N . ASN A 1 94 ? 13.177 -1.005 17.252 1.00 92.44 94 ASN A N 1
ATOM 764 C CA . ASN A 1 94 ? 12.688 0.354 16.994 1.00 92.44 94 ASN A CA 1
ATOM 765 C C . ASN A 1 94 ? 11.862 0.479 15.707 1.00 92.44 94 ASN A C 1
ATOM 767 O O . ASN A 1 94 ? 11.549 1.593 15.288 1.00 92.44 94 ASN A O 1
ATOM 771 N N . PHE A 1 95 ? 11.543 -0.632 15.038 1.00 93.50 95 PHE A N 1
ATOM 772 C CA . PHE A 1 95 ? 10.823 -0.575 13.772 1.00 93.50 95 PHE A CA 1
ATOM 773 C C . PHE A 1 95 ? 9.366 -0.130 13.985 1.00 93.50 95 PHE A C 1
ATOM 775 O O . PHE A 1 95 ? 8.646 -0.781 14.747 1.00 93.50 95 PHE A O 1
ATOM 782 N N . PRO A 1 96 ? 8.884 0.925 13.301 1.00 93.19 96 PRO A N 1
ATOM 783 C CA . PRO A 1 96 ? 7.49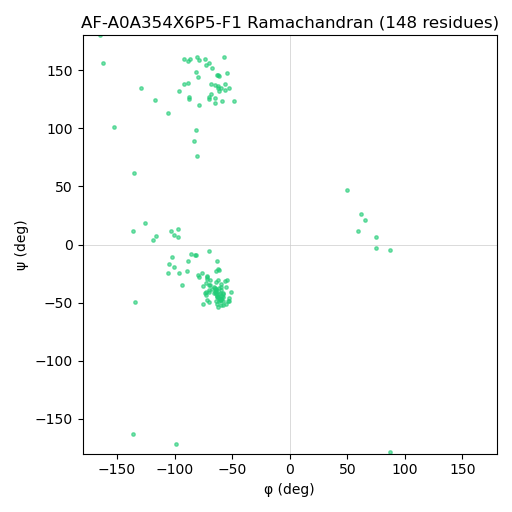5 1.346 13.433 1.00 93.19 96 PRO A CA 1
ATOM 784 C C . PRO A 1 96 ? 6.528 0.286 12.907 1.00 93.19 96 PRO A C 1
ATOM 786 O O . PRO A 1 96 ? 6.612 -0.161 11.759 1.00 93.19 96 PRO A O 1
ATOM 789 N N . VAL A 1 97 ? 5.580 -0.109 13.753 1.00 91.56 97 VAL A N 1
ATOM 790 C CA . VAL A 1 97 ? 4.565 -1.104 13.398 1.00 91.56 97 VAL A CA 1
ATOM 791 C C . VAL A 1 97 ? 3.730 -0.600 12.221 1.00 91.56 97 VAL A C 1
ATOM 793 O O . VAL A 1 97 ? 3.247 0.531 12.214 1.00 91.56 97 VAL A O 1
ATOM 796 N N . GLY A 1 98 ? 3.545 -1.466 11.226 1.00 91.88 98 GLY A N 1
ATOM 797 C CA . GLY A 1 98 ? 2.753 -1.176 10.034 1.00 91.88 98 GLY A CA 1
ATOM 798 C C . GLY A 1 98 ? 3.525 -0.497 8.903 1.00 91.88 98 GLY A C 1
ATOM 799 O O . GLY A 1 98 ? 2.959 -0.338 7.831 1.00 91.88 98 GLY A O 1
ATOM 800 N N . GLU A 1 99 ? 4.795 -0.128 9.068 1.00 95.56 99 GLU A N 1
ATOM 801 C CA . GLU A 1 99 ? 5.609 0.375 7.953 1.00 95.56 99 GLU A CA 1
ATOM 802 C C . GLU A 1 99 ? 6.295 -0.761 7.174 1.00 95.56 99 GLU A C 1
ATOM 804 O O . GLU A 1 99 ? 6.454 -1.884 7.653 1.00 95.56 99 GLU A O 1
ATOM 809 N N . LEU A 1 100 ? 6.697 -0.487 5.933 1.00 95.50 100 LEU A N 1
ATOM 810 C CA . LEU A 1 100 ? 7.431 -1.433 5.095 1.00 95.50 100 LEU A CA 1
ATOM 811 C C . LEU A 1 100 ? 8.937 -1.244 5.252 1.00 95.50 100 LEU A C 1
ATOM 813 O O . LEU A 1 100 ? 9.448 -0.124 5.227 1.00 95.50 100 LEU A O 1
ATOM 817 N N . THR A 1 101 ? 9.659 -2.359 5.330 1.00 94.50 101 THR A N 1
ATOM 818 C CA . THR A 1 101 ? 11.121 -2.372 5.257 1.00 94.50 101 THR A CA 1
ATOM 819 C C . THR A 1 101 ? 11.595 -2.315 3.807 1.00 94.50 101 THR A C 1
ATOM 821 O O . THR A 1 101 ? 10.976 -2.856 2.887 1.00 94.50 101 THR A O 1
ATOM 824 N N . ILE A 1 102 ? 12.755 -1.699 3.595 1.00 94.50 102 ILE A N 1
ATOM 825 C CA . ILE A 1 102 ? 13.483 -1.806 2.331 1.00 94.50 102 ILE A CA 1
ATOM 826 C C . ILE A 1 102 ? 14.378 -3.042 2.405 1.00 94.50 102 ILE A C 1
ATOM 828 O O . ILE A 1 102 ? 15.190 -3.173 3.325 1.00 94.50 102 ILE A O 1
ATOM 832 N N . SER A 1 103 ? 14.268 -3.927 1.411 1.00 93.25 103 SER A N 1
ATOM 833 C CA . SER A 1 103 ? 15.128 -5.112 1.332 1.00 93.25 103 SER A CA 1
ATOM 834 C C . SER A 1 103 ? 16.615 -4.729 1.325 1.00 93.25 103 SER A C 1
ATOM 836 O O . SER A 1 103 ? 17.028 -3.795 0.633 1.00 93.25 103 SER A O 1
ATOM 838 N N . VAL A 1 104 ? 17.436 -5.479 2.068 1.00 92.88 104 VAL A N 1
ATOM 839 C CA . VAL A 1 104 ? 18.874 -5.198 2.245 1.00 92.88 104 VAL A CA 1
ATOM 840 C C . VAL A 1 104 ? 19.597 -5.046 0.902 1.00 92.88 104 VAL A C 1
ATOM 842 O O . VAL A 1 104 ? 20.285 -4.054 0.678 1.00 92.88 104 VAL A O 1
ATOM 845 N N . ASN A 1 105 ? 19.389 -5.989 -0.020 1.00 90.69 105 ASN A N 1
ATOM 846 C CA . ASN A 1 105 ? 20.017 -5.954 -1.345 1.00 90.69 105 ASN A CA 1
ATOM 847 C C . ASN A 1 105 ? 19.311 -4.998 -2.318 1.00 90.69 105 ASN A C 1
ATOM 849 O O . ASN A 1 105 ? 19.935 -4.510 -3.258 1.00 90.69 105 ASN A O 1
ATOM 853 N N . GLY A 1 106 ? 18.016 -4.730 -2.125 1.00 90.69 106 GLY A N 1
ATOM 854 C CA . GLY A 1 106 ? 17.263 -3.807 -2.973 1.00 90.69 106 GLY A CA 1
ATOM 855 C C . GLY A 1 106 ? 17.562 -2.339 -2.682 1.00 90.69 106 GLY A C 1
ATOM 856 O O . GLY A 1 106 ? 17.449 -1.523 -3.594 1.00 90.69 106 GLY A O 1
ATOM 857 N N . ARG A 1 107 ? 18.012 -2.000 -1.463 1.00 93.12 107 ARG A N 1
ATOM 858 C CA . ARG A 1 107 ? 18.346 -0.619 -1.075 1.00 93.12 107 ARG A CA 1
ATOM 859 C C . ARG A 1 107 ? 19.343 0.021 -2.043 1.00 93.12 107 ARG A C 1
ATOM 861 O O . ARG A 1 107 ? 19.070 1.107 -2.537 1.00 93.12 107 ARG A O 1
ATOM 868 N N . ALA A 1 108 ? 20.437 -0.666 -2.374 1.00 92.56 108 ALA A N 1
ATOM 869 C CA . ALA A 1 108 ? 21.428 -0.159 -3.328 1.00 92.56 108 ALA A CA 1
ATOM 870 C C . ALA A 1 108 ? 20.931 -0.166 -4.788 1.00 92.56 108 ALA A C 1
ATOM 872 O O . ALA A 1 108 ? 21.365 0.655 -5.584 1.00 92.56 108 ALA A O 1
ATOM 873 N N . LYS A 1 109 ? 20.011 -1.071 -5.151 1.00 93.56 109 LYS A N 1
ATOM 874 C CA . LYS A 1 109 ? 19.517 -1.213 -6.533 1.00 93.56 109 LYS A CA 1
ATOM 875 C C . LYS A 1 109 ? 18.482 -0.162 -6.926 1.00 93.56 109 LYS A C 1
ATOM 877 O O . LYS A 1 109 ? 18.338 0.132 -8.106 1.00 93.56 109 LYS A O 1
ATOM 882 N N . LEU A 1 110 ? 17.732 0.354 -5.954 1.00 93.50 110 LEU A N 1
ATOM 883 C CA . LEU A 1 110 ? 16.635 1.302 -6.175 1.00 93.50 110 LEU A CA 1
ATOM 884 C C . LEU A 1 110 ? 16.795 2.586 -5.349 1.00 93.50 110 LEU A C 1
ATOM 886 O O . LEU A 1 110 ? 15.816 3.301 -5.134 1.00 93.50 110 LEU A O 1
ATOM 890 N N . ASN A 1 111 ? 18.004 2.876 -4.858 1.00 90.50 111 ASN A N 1
ATOM 891 C CA . ASN A 1 111 ? 18.302 4.039 -4.013 1.00 90.50 111 ASN A CA 1
ATOM 892 C C . ASN A 1 111 ? 17.318 4.178 -2.837 1.00 90.50 111 ASN A C 1
ATOM 894 O O . ASN A 1 111 ? 16.723 5.228 -2.607 1.00 90.50 111 ASN A O 1
ATOM 898 N N . GLY A 1 112 ? 17.073 3.068 -2.139 1.00 91.25 112 GLY A N 1
ATOM 899 C CA . GLY A 1 112 ? 16.145 3.001 -1.011 1.00 91.25 112 GLY A CA 1
ATOM 900 C C . GLY A 1 112 ? 14.658 3.022 -1.384 1.00 91.25 112 GLY A C 1
ATOM 901 O O . GLY A 1 112 ? 13.820 3.093 -0.490 1.00 91.25 112 GLY A O 1
ATOM 902 N N . ASN A 1 113 ? 14.286 2.969 -2.663 1.00 92.94 113 ASN A N 1
ATOM 903 C CA . ASN A 1 113 ? 12.884 2.897 -3.083 1.00 92.94 113 ASN A CA 1
ATOM 904 C C . ASN A 1 113 ? 12.405 1.449 -3.244 1.00 92.94 113 ASN A C 1
ATOM 906 O O . ASN A 1 113 ? 13.198 0.524 -3.427 1.00 92.94 113 ASN A O 1
ATOM 910 N N . LEU A 1 114 ? 11.086 1.252 -3.198 1.00 95.31 114 LEU A N 1
ATOM 911 C CA . LEU A 1 114 ? 10.473 -0.034 -3.535 1.00 95.31 114 LEU A CA 1
ATOM 912 C C . LEU A 1 114 ? 10.168 -0.123 -5.041 1.00 95.31 114 LEU A C 1
ATOM 914 O O . LEU A 1 114 ? 10.013 0.917 -5.690 1.00 95.31 114 LEU A O 1
ATOM 918 N N . PRO A 1 115 ? 10.026 -1.337 -5.606 1.00 96.31 115 PRO A N 1
ATOM 919 C CA . PRO A 1 115 ? 9.576 -1.520 -6.985 1.00 96.31 115 PRO A CA 1
ATOM 920 C C . PRO A 1 115 ? 8.257 -0.788 -7.275 1.00 96.31 115 PRO A C 1
ATOM 922 O O . PRO A 1 115 ? 7.311 -0.855 -6.493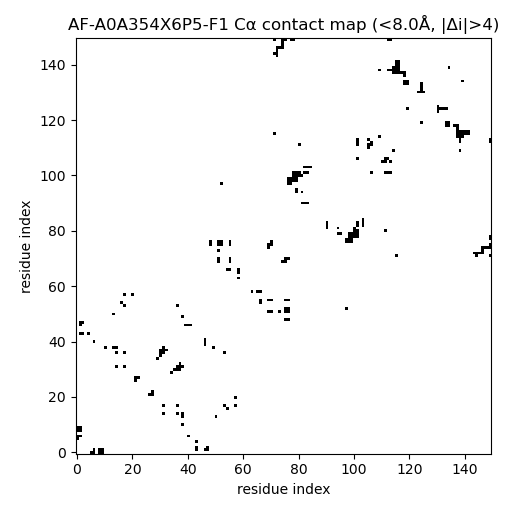 1.00 96.31 115 PRO A O 1
ATOM 925 N N . GLN A 1 116 ? 8.194 -0.094 -8.408 1.00 96.06 116 GLN A N 1
ATOM 926 C CA . GLN A 1 116 ? 7.047 0.698 -8.855 1.00 96.06 116 GLN A CA 1
ATOM 927 C C . GLN A 1 116 ? 6.278 0.027 -10.001 1.00 96.06 116 GLN A C 1
ATOM 929 O O . GLN A 1 116 ? 5.086 0.295 -10.168 1.00 96.06 116 GLN A O 1
ATOM 934 N N . SER A 1 117 ? 6.927 -0.840 -10.786 1.00 96.12 117 SER A N 1
ATOM 935 C CA . SER A 1 117 ? 6.280 -1.596 -11.860 1.00 96.12 117 SER A CA 1
ATOM 936 C C . SER A 1 117 ? 7.102 -2.816 -12.307 1.00 96.12 117 SER A C 1
ATOM 938 O O . SER A 1 117 ? 8.318 -2.840 -12.113 1.00 96.12 117 SER A O 1
ATOM 940 N N . PRO A 1 118 ? 6.471 -3.842 -12.905 1.00 95.06 118 PRO A N 1
ATOM 941 C CA . PRO A 1 118 ? 7.198 -4.956 -13.505 1.00 95.06 118 PRO A CA 1
ATOM 942 C C . PRO A 1 118 ? 7.896 -4.545 -14.812 1.00 95.06 118 PRO A C 1
ATOM 944 O O . PRO A 1 118 ? 7.457 -3.619 -15.509 1.00 95.06 118 PRO A O 1
ATOM 947 N N . LEU A 1 119 ? 8.966 -5.271 -15.146 1.00 96.19 119 LEU A N 1
ATOM 948 C CA . LEU A 1 119 ? 9.618 -5.215 -16.457 1.00 96.19 119 LEU A CA 1
ATOM 949 C C . LEU A 1 119 ? 8.724 -5.845 -17.529 1.00 96.19 119 LEU A C 1
ATOM 951 O O . LEU A 1 119 ? 7.887 -6.699 -17.228 1.00 96.19 119 LEU A O 1
ATOM 955 N N . TYR A 1 120 ? 8.924 -5.456 -18.786 1.00 95.44 120 TYR A N 1
ATOM 956 C CA . TYR A 1 120 ? 8.217 -6.093 -19.892 1.00 95.44 120 TYR A CA 1
ATOM 957 C C . TYR A 1 120 ? 8.702 -7.537 -20.083 1.00 95.44 120 TYR A C 1
ATOM 959 O O . TYR A 1 120 ? 9.915 -7.773 -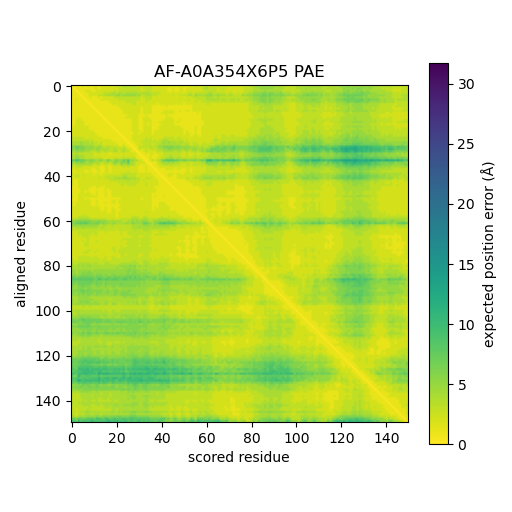20.017 1.00 95.44 120 TYR A O 1
ATOM 967 N N . PRO A 1 121 ? 7.797 -8.506 -20.328 1.00 94.88 121 PRO A N 1
ATOM 968 C CA . PRO A 1 121 ? 8.189 -9.889 -20.565 1.00 94.88 121 PRO A CA 1
ATOM 969 C C . PRO A 1 121 ? 9.113 -10.013 -21.788 1.00 94.88 121 PRO A C 1
ATOM 971 O O . PRO A 1 121 ? 8.779 -9.470 -22.845 1.00 94.88 121 PRO A O 1
ATOM 974 N N . PRO A 1 122 ? 10.219 -10.780 -21.711 1.00 93.56 122 PRO A N 1
ATOM 975 C CA . PRO A 1 122 ? 11.138 -10.943 -22.839 1.00 93.56 122 PRO A CA 1
ATOM 976 C C . PRO A 1 122 ? 10.458 -11.453 -24.113 1.00 93.56 122 PRO A C 1
ATOM 978 O O . PRO A 1 122 ? 10.775 -10.988 -25.199 1.00 93.56 122 PRO A O 1
ATOM 981 N N . ALA A 1 123 ? 9.476 -12.353 -23.983 1.00 94.69 123 ALA A N 1
ATOM 982 C CA . ALA A 1 123 ? 8.733 -12.890 -25.122 1.00 94.69 123 ALA A CA 1
ATOM 983 C C . ALA A 1 123 ? 7.954 -11.813 -25.899 1.00 94.69 123 ALA A C 1
ATOM 985 O O . ALA A 1 123 ? 7.792 -11.940 -27.108 1.00 94.69 123 ALA A O 1
ATOM 986 N N . VAL A 1 124 ? 7.493 -10.754 -25.221 1.00 92.94 124 VAL A N 1
ATOM 987 C CA . VAL A 1 124 ? 6.846 -9.610 -25.880 1.00 92.94 124 VAL A CA 1
ATOM 988 C C . VAL A 1 124 ? 7.893 -8.787 -26.620 1.00 92.94 124 VAL A C 1
ATOM 990 O O . VAL A 1 124 ? 7.672 -8.426 -27.768 1.00 92.94 124 VAL A O 1
ATOM 993 N N . LEU A 1 125 ? 9.047 -8.542 -25.998 1.00 94.00 125 LEU A N 1
ATOM 994 C CA . LEU A 1 125 ? 10.114 -7.731 -26.587 1.00 94.00 125 LEU A CA 1
ATOM 995 C C . LEU A 1 125 ? 10.746 -8.369 -27.829 1.00 94.00 125 LEU A C 1
ATOM 997 O O . LEU A 1 125 ? 11.106 -7.657 -28.757 1.00 94.00 125 LEU A O 1
ATOM 1001 N N . THR A 1 126 ? 10.889 -9.695 -27.857 1.00 93.94 126 THR A N 1
ATOM 1002 C CA . THR A 1 126 ? 11.573 -10.389 -28.960 1.00 93.94 126 THR A CA 1
ATOM 1003 C C . THR A 1 126 ? 10.656 -10.773 -30.114 1.00 93.94 126 THR A C 1
ATOM 1005 O O . THR A 1 126 ? 11.141 -10.972 -31.223 1.00 93.94 126 THR A O 1
ATOM 1008 N N . ARG A 1 127 ? 9.344 -10.905 -29.876 1.00 93.62 127 ARG A N 1
ATOM 1009 C CA . ARG A 1 127 ? 8.383 -11.362 -30.897 1.00 93.62 127 ARG A CA 1
ATOM 1010 C C . ARG A 1 127 ? 7.514 -10.253 -31.481 1.00 93.62 127 ARG A C 1
ATOM 1012 O O . ARG A 1 127 ? 6.892 -10.475 -32.514 1.00 93.62 127 ARG A O 1
ATOM 1019 N N . ASN A 1 128 ? 7.434 -9.090 -30.838 1.00 94.44 128 ASN A N 1
ATOM 1020 C CA . ASN A 1 128 ? 6.633 -7.968 -31.319 1.00 94.44 128 ASN A CA 1
ATOM 1021 C C . ASN A 1 128 ? 7.539 -6.874 -31.898 1.00 94.44 128 ASN A C 1
ATOM 1023 O O . ASN A 1 128 ? 8.243 -6.198 -31.155 1.00 94.44 128 ASN A O 1
ATOM 1027 N N . ALA A 1 129 ? 7.461 -6.653 -33.212 1.00 93.81 129 ALA A N 1
ATOM 1028 C CA . ALA A 1 129 ? 8.206 -5.590 -33.893 1.00 93.81 129 ALA A CA 1
ATOM 1029 C C . ALA A 1 129 ? 7.842 -4.174 -33.399 1.00 93.81 129 ALA A C 1
ATOM 1031 O O . ALA A 1 129 ? 8.649 -3.259 -33.516 1.00 93.81 129 ALA A O 1
ATOM 1032 N N . ASN A 1 130 ? 6.655 -4.005 -32.804 1.00 95.62 130 ASN A N 1
ATOM 1033 C CA . ASN A 1 130 ? 6.186 -2.749 -32.213 1.00 95.62 130 ASN A CA 1
ATOM 1034 C C . ASN A 1 130 ? 6.418 -2.682 -30.692 1.00 95.62 130 ASN A C 1
ATOM 1036 O O . ASN A 1 130 ? 5.800 -1.862 -30.010 1.00 95.62 130 ASN A O 1
ATOM 1040 N N . ALA A 1 131 ? 7.225 -3.580 -30.119 1.00 92.62 131 ALA A N 1
ATOM 1041 C CA . ALA A 1 131 ? 7.495 -3.559 -28.688 1.00 92.62 131 ALA A CA 1
ATOM 1042 C C . ALA A 1 131 ? 8.197 -2.258 -28.278 1.00 92.62 131 ALA A C 1
ATOM 1044 O O . ALA A 1 131 ? 9.143 -1.805 -28.922 1.00 92.62 131 ALA A O 1
ATOM 1045 N N . LEU A 1 132 ? 7.753 -1.677 -27.163 1.00 90.19 132 LEU A N 1
ATOM 1046 C CA . LEU A 1 132 ? 8.453 -0.555 -26.547 1.00 90.19 132 LEU A CA 1
ATOM 1047 C C . LEU A 1 132 ? 9.812 -1.014 -25.991 1.00 90.19 132 LEU A C 1
ATOM 1049 O O . LEU A 1 132 ? 9.934 -2.168 -25.563 1.00 90.19 132 LEU A O 1
ATOM 1053 N N . PRO A 1 133 ? 10.814 -0.117 -25.917 1.00 92.94 133 PRO A N 1
ATOM 1054 C CA . PRO A 1 133 ? 12.063 -0.405 -25.227 1.00 92.94 133 PRO A CA 1
ATOM 1055 C C . PRO A 1 133 ? 11.826 -0.860 -23.784 1.00 92.94 133 PRO A C 1
ATOM 1057 O O . PRO A 1 133 ? 10.884 -0.422 -23.118 1.00 92.94 133 PRO A O 1
ATOM 1060 N N . GLN A 1 134 ? 12.695 -1.740 -23.286 1.00 95.31 134 GLN A N 1
ATOM 1061 C CA . GLN A 1 134 ? 12.633 -2.194 -21.899 1.00 95.31 134 GLN A CA 1
ATOM 1062 C C . GLN A 1 134 ? 12.836 -1.025 -20.924 1.00 95.31 134 GLN A C 1
ATOM 1064 O O . GLN A 1 134 ? 13.631 -0.119 -21.173 1.00 95.31 134 GLN A O 1
ATOM 1069 N N . LYS A 1 135 ? 12.147 -1.093 -19.781 1.00 95.25 135 LYS A N 1
ATOM 1070 C CA . LYS A 1 135 ? 12.346 -0.172 -18.657 1.00 95.25 135 LYS A CA 1
ATOM 1071 C C . LYS A 1 135 ? 13.753 -0.309 -18.091 1.00 95.25 135 LYS A C 1
ATOM 1073 O O . LYS A 1 135 ? 14.270 -1.420 -17.983 1.00 95.25 135 LYS A O 1
ATOM 1078 N N . ALA A 1 136 ? 14.336 0.792 -17.623 1.00 94.31 136 ALA A N 1
ATOM 1079 C CA . ALA A 1 136 ? 15.681 0.761 -17.042 1.00 94.31 136 ALA A CA 1
ATOM 1080 C C . ALA A 1 136 ? 15.769 -0.179 -15.823 1.00 94.31 136 ALA A C 1
ATOM 1082 O O . ALA A 1 136 ? 16.760 -0.881 -15.631 1.00 94.31 136 ALA A O 1
ATOM 1083 N N . ASN A 1 137 ? 14.727 -0.190 -14.986 1.00 95.38 137 ASN A N 1
ATOM 1084 C CA . ASN A 1 137 ? 14.566 -1.107 -13.862 1.00 95.38 137 ASN A CA 1
ATOM 1085 C C . ASN A 1 137 ? 13.107 -1.100 -13.363 1.00 95.38 137 ASN A C 1
ATOM 1087 O O . ASN A 1 137 ? 12.253 -0.365 -13.856 1.00 95.38 137 ASN A O 1
ATOM 1091 N N . VAL A 1 138 ? 12.825 -1.901 -12.333 1.00 96.19 138 VAL A N 1
ATOM 1092 C CA . VAL A 1 138 ? 11.492 -2.002 -11.709 1.00 96.19 138 VAL A CA 1
ATOM 1093 C C . VAL A 1 138 ? 11.065 -0.756 -10.914 1.00 96.19 138 VAL A C 1
ATOM 1095 O O . VAL A 1 138 ? 9.945 -0.708 -10.414 1.00 96.19 138 VAL A O 1
ATOM 1098 N N . GLY A 1 139 ? 11.934 0.243 -10.746 1.00 95.75 139 GLY A N 1
ATOM 1099 C CA . GLY A 1 139 ? 11.656 1.514 -10.069 1.00 95.75 139 GLY A CA 1
ATOM 1100 C C . GLY A 1 139 ? 10.933 2.546 -10.939 1.00 95.75 139 GLY A C 1
ATOM 1101 O O . GLY A 1 139 ? 10.471 3.561 -10.419 1.00 95.75 139 GLY A O 1
ATOM 1102 N N . GLU A 1 140 ? 10.790 2.291 -12.241 1.00 95.81 140 GLU A N 1
ATOM 1103 C CA . GLU A 1 140 ? 10.063 3.175 -13.150 1.00 95.81 140 GLU A CA 1
ATOM 1104 C C . GLU A 1 140 ? 8.555 3.171 -12.846 1.00 95.81 140 GLU A C 1
ATOM 1106 O O . GLU A 1 140 ? 7.922 2.114 -12.711 1.00 95.81 140 GLU A O 1
ATOM 1111 N N . LYS A 1 141 ? 7.968 4.364 -12.703 1.00 96.00 141 LYS A N 1
ATOM 1112 C CA . LYS A 1 141 ? 6.555 4.545 -12.347 1.00 96.00 141 LYS A CA 1
ATOM 1113 C C . LYS A 1 141 ? 5.647 4.346 -13.560 1.00 96.00 141 LYS A C 1
ATOM 1115 O O . LYS A 1 141 ? 5.955 4.775 -14.663 1.00 96.00 141 LYS A O 1
ATOM 1120 N N . VAL A 1 142 ? 4.474 3.766 -13.325 1.00 95.69 142 VAL A N 1
ATOM 1121 C CA . VAL A 1 142 ? 3.373 3.752 -14.302 1.00 95.69 142 VAL A CA 1
ATOM 1122 C C . VAL A 1 142 ? 2.619 5.084 -14.312 1.00 95.69 142 VAL A C 1
ATOM 1124 O O . VAL A 1 142 ? 2.631 5.818 -13.325 1.00 95.69 142 VAL A O 1
ATOM 1127 N N . TRP A 1 143 ? 1.912 5.373 -15.406 1.00 95.94 143 TRP A N 1
ATOM 1128 C CA . TRP A 1 143 ? 1.275 6.670 -15.682 1.00 95.94 143 TRP A CA 1
ATOM 1129 C C . TRP A 1 143 ? 0.322 7.191 -14.584 1.00 95.94 143 TRP A C 1
ATOM 1131 O O . TRP A 1 143 ? 0.188 8.403 -14.398 1.00 95.94 143 TRP A O 1
ATOM 1141 N N . TRP A 1 144 ? -0.336 6.303 -13.832 1.00 96.50 144 TRP A N 1
ATOM 1142 C CA . TRP A 1 144 ? -1.248 6.672 -12.741 1.00 96.50 144 TRP A CA 1
ATOM 1143 C C . TRP A 1 144 ? -0.551 6.839 -11.381 1.00 96.50 144 TRP A C 1
ATOM 1145 O O . TRP A 1 144 ? -1.134 7.394 -10.446 1.00 96.50 144 TRP A O 1
ATOM 1155 N N . ASN A 1 145 ? 0.695 6.381 -11.238 1.00 97.00 145 ASN A N 1
ATOM 1156 C CA . ASN A 1 145 ? 1.464 6.460 -9.997 1.00 97.00 145 ASN A CA 1
ATOM 1157 C C . ASN A 1 145 ? 2.078 7.862 -9.850 1.00 97.00 145 ASN A C 1
ATOM 1159 O O . ASN A 1 145 ? 3.262 8.081 -10.096 1.00 97.00 145 ASN A O 1
ATOM 1163 N N . LYS A 1 146 ? 1.238 8.830 -9.474 1.00 96.00 146 LYS A N 1
ATOM 1164 C CA . LYS A 1 146 ? 1.606 10.256 -9.432 1.00 96.00 146 LYS A CA 1
ATOM 1165 C C . LYS A 1 146 ? 2.047 10.750 -8.055 1.00 96.00 146 LYS A C 1
ATOM 1167 O O . LYS A 1 146 ? 2.788 11.723 -7.970 1.00 96.00 146 LYS A O 1
ATOM 1172 N N . LYS A 1 147 ? 1.608 10.096 -6.977 1.00 94.62 147 LYS A N 1
ATOM 1173 C CA . LYS A 1 147 ? 1.883 10.550 -5.609 1.00 94.62 147 LYS A CA 1
ATOM 1174 C C . LYS A 1 147 ? 3.384 10.486 -5.293 1.00 94.62 147 LYS A C 1
ATOM 1176 O O . LYS A 1 147 ? 4.073 9.526 -5.660 1.00 94.62 147 LYS A O 1
ATOM 1181 N N . THR A 1 148 ? 3.8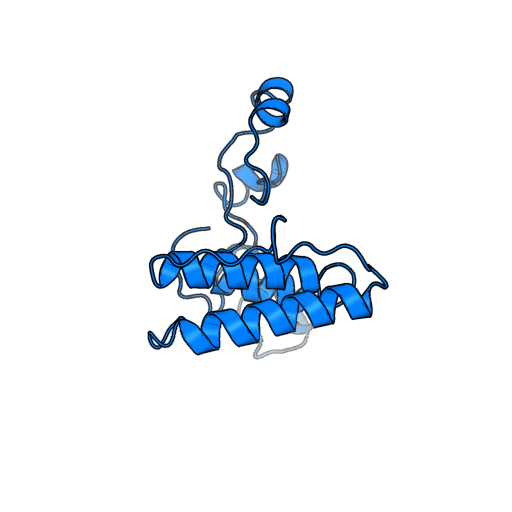90 11.525 -4.638 1.00 93.06 148 THR A N 1
ATOM 1182 C CA . THR A 1 148 ? 5.269 11.613 -4.143 1.00 93.06 148 THR A CA 1
ATOM 1183 C C . THR A 1 148 ? 5.424 10.851 -2.825 1.00 9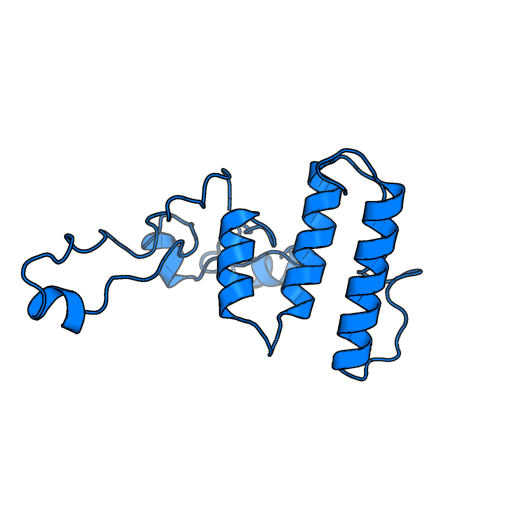3.06 148 THR A C 1
ATOM 1185 O O . THR A 1 148 ? 4.439 10.533 -2.162 1.00 93.06 148 THR A O 1
ATOM 1188 N N . GLY A 1 149 ? 6.663 10.521 -2.459 1.00 89.38 149 GLY A N 1
ATOM 1189 C CA . GLY A 1 149 ? 6.959 9.712 -1.274 1.00 89.38 149 GLY A CA 1
ATOM 1190 C C . GLY A 1 149 ? 6.927 8.206 -1.538 1.00 89.38 149 GLY A C 1
ATOM 1191 O O . GLY A 1 149 ? 6.735 7.754 -2.676 1.00 89.38 149 GLY A O 1
ATOM 1192 N N . LYS A 1 150 ? 7.159 7.432 -0.476 1.00 87.56 150 LYS A N 1
ATOM 1193 C CA . LYS A 1 150 ? 7.260 5.974 -0.524 1.00 87.56 150 LYS A CA 1
ATOM 1194 C C . LYS A 1 150 ? 6.667 5.295 0.694 1.00 87.56 150 LYS A C 1
ATOM 1196 O O . LYS A 1 150 ? 6.702 5.855 1.805 1.00 87.56 150 LYS A O 1
#

Solvent-accessible surface area (backbone atoms only — not comparable to full-atom values): 8996 Å² total; per-residue (Å²): 80,39,91,74,69,39,54,70,61,29,51,53,56,46,54,51,50,52,52,51,43,32,56,76,70,73,49,82,77,80,33,50,85,86,34,97,61,39,85,68,95,61,54,58,65,55,39,46,45,55,51,36,38,55,50,46,60,59,22,59,99,74,35,64,70,58,38,52,52,47,27,52,45,69,29,26,56,34,55,47,83,72,56,54,78,80,40,52,66,63,39,68,77,66,57,65,88,77,49,38,79,56,52,71,77,44,26,78,76,45,78,63,47,71,79,49,38,84,69,72,57,64,71,52,55,76,71,36,96,83,47,70,81,77,63,97,52,39,63,50,66,50,96,79,46,69,57,79,82,73